Protein AF-A0A0Q6NS24-F1 (afdb_monomer_lite)

pLDDT: me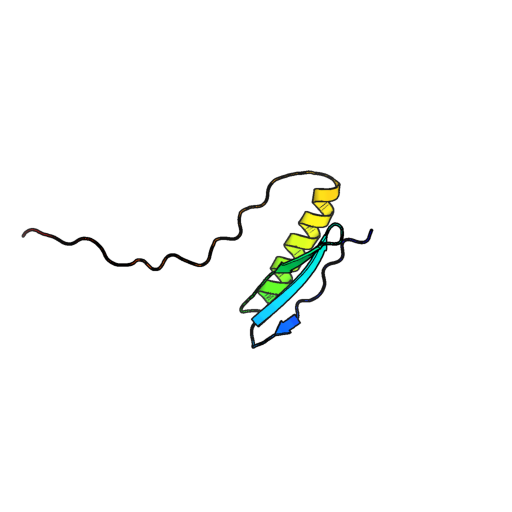an 70.72, std 20.1, range [37.75, 92.69]

Radius of gyration: 19.21 Å; chains: 1; bounding box: 29×30×70 Å

Structure (mmCIF, N/CA/C/O backbone):
data_AF-A0A0Q6NS24-F1
#
_entry.id   AF-A0A0Q6NS24-F1
#
loop_
_atom_site.group_PDB
_atom_site.id
_atom_site.type_symbol
_atom_site.label_atom_id
_atom_site.label_alt_id
_atom_site.label_comp_id
_atom_site.label_asym_id
_atom_site.label_entity_id
_atom_site.label_seq_id
_atom_site.pdbx_PDB_ins_code
_atom_site.Cartn_x
_atom_site.Cartn_y
_atom_site.Cartn_z
_atom_site.occupancy
_atom_site.B_iso_or_equiv
_atom_site.auth_seq_id
_atom_site.auth_comp_id
_atom_site.auth_asym_id
_atom_site.auth_atom_id
_atom_site.pdbx_PDB_model_num
ATOM 1 N N . MET A 1 1 ? -10.099 6.039 15.745 1.00 51.09 1 MET A N 1
ATOM 2 C CA . MET A 1 1 ? -8.945 5.110 15.736 1.00 51.09 1 MET A CA 1
ATOM 3 C C . MET A 1 1 ? -8.133 5.406 14.481 1.00 51.09 1 MET A C 1
ATOM 5 O O . MET A 1 1 ? -8.737 5.762 13.481 1.00 51.09 1 MET A O 1
ATOM 9 N N . THR A 1 2 ? -6.801 5.390 14.550 1.00 53.41 2 THR A N 1
ATOM 10 C CA . THR A 1 2 ? -5.910 5.924 13.502 1.00 53.41 2 THR A CA 1
ATOM 11 C C . THR A 1 2 ? -6.025 5.148 12.184 1.00 53.41 2 THR A C 1
ATOM 13 O O . THR A 1 2 ? -5.571 4.010 12.105 1.00 53.41 2 THR A O 1
ATOM 16 N N . GLN A 1 3 ? -6.581 5.777 11.146 1.00 67.25 3 GLN A N 1
ATOM 17 C CA . GLN A 1 3 ? -6.541 5.295 9.761 1.00 67.25 3 GLN A CA 1
ATOM 18 C C . GLN A 1 3 ? -5.137 5.569 9.202 1.00 67.25 3 GLN A C 1
ATOM 20 O O . GLN A 1 3 ? -4.855 6.669 8.735 1.00 67.25 3 GLN A O 1
ATOM 25 N N . ARG A 1 4 ? -4.212 4.610 9.330 1.00 74.94 4 ARG A N 1
ATOM 26 C CA . ARG A 1 4 ? -2.839 4.731 8.807 1.00 74.94 4 ARG A CA 1
ATOM 27 C C . ARG A 1 4 ? -2.599 3.680 7.732 1.00 74.94 4 ARG A C 1
ATOM 29 O O . ARG A 1 4 ? -2.935 2.512 7.928 1.00 74.94 4 ARG A O 1
ATOM 36 N N . THR A 1 5 ? -2.016 4.100 6.615 1.00 82.81 5 THR A N 1
ATOM 37 C CA . THR A 1 5 ? -1.498 3.195 5.583 1.00 82.81 5 THR A CA 1
ATOM 38 C C . THR A 1 5 ? -0.042 2.826 5.901 1.00 82.81 5 THR A C 1
ATOM 40 O O . THR A 1 5 ? 0.689 3.566 6.567 1.00 82.81 5 THR A O 1
ATOM 43 N N . P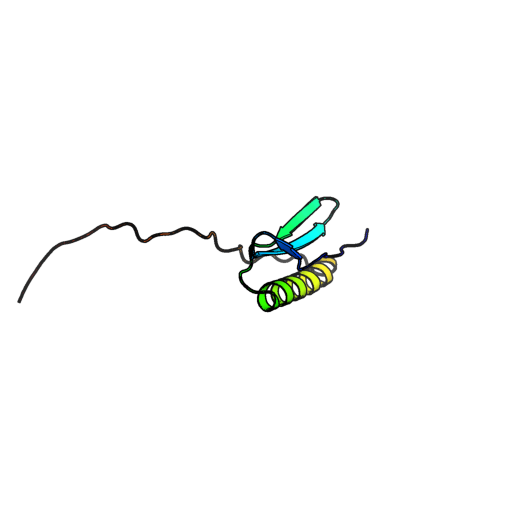HE A 1 6 ? 0.385 1.658 5.437 1.00 86.31 6 PHE A N 1
ATOM 44 C CA . PHE A 1 6 ? 1.684 1.044 5.685 1.00 86.31 6 PHE A CA 1
ATOM 45 C C . PHE A 1 6 ? 2.263 0.537 4.362 1.00 86.31 6 PHE A C 1
ATOM 47 O O . PHE A 1 6 ? 1.533 0.020 3.519 1.00 86.31 6 PHE A O 1
ATOM 54 N N . GLY A 1 7 ? 3.577 0.678 4.184 1.00 85.06 7 GLY A N 1
ATOM 55 C CA . GLY A 1 7 ? 4.258 0.403 2.916 1.00 85.06 7 GLY A CA 1
ATOM 56 C C . GLY A 1 7 ? 4.473 1.663 2.058 1.00 85.06 7 GLY A C 1
ATOM 57 O O . GLY A 1 7 ? 4.310 2.790 2.558 1.00 85.06 7 GLY A O 1
ATOM 58 N N . PRO A 1 8 ? 4.856 1.504 0.777 1.00 85.56 8 PRO A N 1
ATOM 59 C CA . PRO A 1 8 ? 4.878 0.248 0.016 1.00 85.56 8 PRO A CA 1
ATOM 60 C C . PRO A 1 8 ? 6.054 -0.688 0.354 1.00 85.56 8 PRO A C 1
ATOM 62 O O . PRO A 1 8 ? 7.179 -0.240 0.547 1.00 85.56 8 PRO A O 1
ATOM 65 N N . GLU A 1 9 ? 5.781 -1.990 0.414 1.00 89.69 9 GLU A N 1
ATOM 66 C CA . GLU A 1 9 ? 6.733 -3.077 0.668 1.00 89.69 9 GLU A CA 1
ATOM 67 C C . GLU A 1 9 ? 6.884 -3.959 -0.579 1.00 89.69 9 GLU A C 1
ATOM 69 O O . GLU A 1 9 ? 5.909 -4.230 -1.285 1.00 89.69 9 GLU A O 1
ATOM 74 N N . LYS A 1 10 ? 8.110 -4.409 -0.864 1.00 91.12 10 LYS A N 1
ATOM 75 C CA . LYS A 1 10 ? 8.403 -5.284 -2.004 1.00 91.12 10 LYS A CA 1
ATOM 76 C C . LYS A 1 10 ? 8.374 -6.753 -1.575 1.00 91.12 10 LYS A C 1
ATOM 78 O O . LYS A 1 10 ? 9.230 -7.183 -0.807 1.00 91.12 10 LYS A O 1
ATOM 83 N N . ARG A 1 11 ? 7.449 -7.532 -2.138 1.00 91.00 11 ARG A N 1
ATOM 84 C CA . ARG A 1 11 ? 7.301 -8.984 -1.951 1.00 91.00 11 ARG A CA 1
ATOM 85 C C . ARG A 1 11 ? 7.312 -9.665 -3.320 1.00 91.00 11 ARG A C 1
ATOM 87 O O . ARG A 1 11 ? 6.600 -9.240 -4.222 1.00 91.00 11 ARG A O 1
ATOM 94 N N . ASP A 1 12 ? 8.169 -10.667 -3.515 1.00 88.00 12 ASP A N 1
ATOM 95 C CA . ASP A 1 12 ? 8.280 -11.413 -4.786 1.00 88.00 12 ASP A CA 1
ATOM 96 C C . ASP A 1 12 ? 8.440 -10.525 -6.039 1.00 88.00 12 ASP A C 1
ATOM 98 O O . ASP A 1 12 ? 7.867 -10.763 -7.101 1.00 88.00 12 ASP A O 1
ATOM 102 N N . GLY A 1 13 ? 9.205 -9.435 -5.917 1.00 89.75 13 GLY A N 1
ATOM 103 C CA . GLY A 1 13 ? 9.428 -8.497 -7.023 1.00 89.75 13 GLY A CA 1
ATOM 104 C C . GLY A 1 13 ? 8.287 -7.507 -7.272 1.00 89.75 13 GLY A C 1
ATOM 105 O O . GLY A 1 13 ? 8.464 -6.586 -8.065 1.00 89.75 13 GLY A O 1
ATOM 106 N N . ARG A 1 14 ? 7.163 -7.652 -6.571 1.00 92.69 14 ARG A N 1
ATOM 107 C CA . ARG A 1 14 ? 5.966 -6.816 -6.676 1.00 92.69 14 ARG A CA 1
ATOM 108 C C . ARG A 1 14 ? 5.824 -5.936 -5.440 1.00 92.69 14 ARG A C 1
ATOM 110 O O . ARG A 1 14 ? 6.296 -6.279 -4.360 1.00 92.69 14 ARG A O 1
ATOM 117 N N . TRP A 1 15 ? 5.195 -4.785 -5.605 1.00 92.19 15 TRP A N 1
ATOM 118 C CA . TRP A 1 15 ? 4.987 -3.814 -4.540 1.00 92.19 15 TRP A CA 1
ATOM 119 C C . TRP A 1 15 ? 3.568 -3.903 -4.000 1.00 92.19 15 TRP A C 1
ATOM 121 O O . TRP A 1 15 ? 2.611 -3.977 -4.769 1.00 92.19 15 TRP A O 1
ATOM 131 N N . TYR A 1 16 ? 3.444 -3.865 -2.682 1.00 91.38 16 TYR A N 1
ATOM 132 C CA . TYR A 1 16 ? 2.182 -3.962 -1.962 1.00 91.38 16 TYR A CA 1
ATOM 133 C C . TYR A 1 16 ? 2.134 -2.896 -0.879 1.00 91.38 16 TYR A C 1
ATOM 135 O O . TYR A 1 16 ? 3.164 -2.486 -0.348 1.00 91.38 16 TYR A O 1
ATOM 143 N N . PHE A 1 17 ? 0.943 -2.450 -0.518 1.00 91.62 17 PHE A N 1
ATOM 144 C CA . PHE A 1 17 ? 0.735 -1.635 0.670 1.00 91.62 17 PHE A CA 1
ATOM 145 C C . PHE A 1 17 ? -0.582 -2.031 1.326 1.00 91.6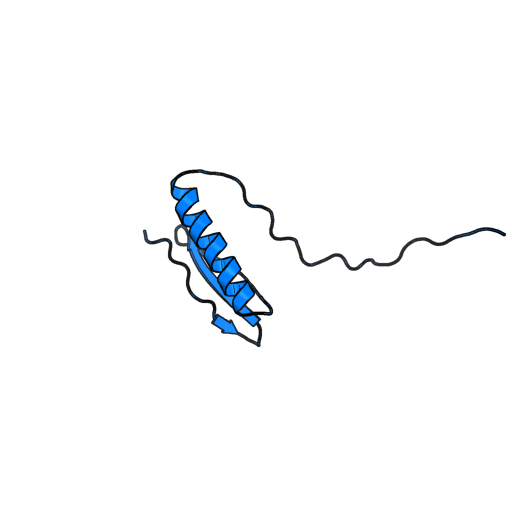2 17 PHE A C 1
ATOM 147 O O . PHE A 1 17 ? -1.456 -2.606 0.683 1.00 91.62 17 PHE A O 1
ATOM 154 N N . TYR A 1 18 ? -0.729 -1.741 2.612 1.00 89.81 18 TYR A N 1
ATOM 155 C CA . TYR A 1 18 ? -1.936 -2.085 3.355 1.00 89.81 18 TYR A CA 1
ATOM 156 C C . TYR A 1 18 ? -2.361 -0.953 4.281 1.00 89.81 18 TYR A C 1
ATOM 158 O O . TYR A 1 18 ? -1.561 -0.096 4.650 1.00 89.81 18 TYR A O 1
ATOM 166 N N . ALA A 1 19 ? -3.624 -0.935 4.679 1.00 88.12 19 ALA A N 1
ATOM 167 C CA . ALA A 1 19 ? -4.141 -0.010 5.680 1.00 88.12 19 ALA A CA 1
ATOM 168 C C . ALA A 1 19 ? -5.099 -0.724 6.618 1.00 88.12 19 ALA A C 1
ATOM 170 O O . ALA A 1 19 ? -5.722 -1.714 6.244 1.00 88.12 19 ALA A O 1
ATOM 171 N N . TYR A 1 20 ? -5.236 -0.184 7.824 1.00 85.56 20 TYR A N 1
ATOM 172 C CA . TYR A 1 20 ? -6.278 -0.605 8.751 1.00 85.56 20 TYR A CA 1
ATOM 173 C C . TYR A 1 20 ? -7.444 0.377 8.677 1.00 85.56 20 TYR A C 1
ATOM 175 O O . TYR A 1 20 ? -7.323 1.531 9.095 1.00 85.56 20 TYR A O 1
ATOM 183 N N . LEU A 1 21 ? -8.563 -0.094 8.133 1.00 82.69 21 LEU A N 1
ATOM 184 C CA . LEU A 1 21 ? -9.818 0.636 7.997 1.00 82.69 21 LEU A CA 1
ATOM 185 C C . LEU A 1 21 ? -10.859 -0.040 8.881 1.00 82.69 21 LEU A C 1
ATOM 187 O O . LEU A 1 21 ? -11.166 -1.205 8.669 1.00 82.69 21 LEU A O 1
ATOM 191 N N . ASP A 1 22 ? -11.364 0.667 9.891 1.00 78.19 22 ASP A N 1
ATOM 192 C CA . ASP A 1 22 ? -12.384 0.141 10.815 1.00 78.19 22 ASP A CA 1
ATOM 193 C C . ASP A 1 22 ? -12.005 -1.205 11.481 1.00 78.19 22 ASP A C 1
ATOM 195 O O . ASP A 1 22 ? -12.832 -2.068 11.746 1.00 78.19 22 ASP A O 1
ATOM 199 N N . GLY A 1 23 ? -10.707 -1.421 11.723 1.00 82.44 23 GLY A N 1
ATOM 200 C CA . GLY A 1 23 ? -10.190 -2.687 12.261 1.00 82.44 23 GLY A CA 1
ATOM 201 C C . GLY A 1 23 ? -10.004 -3.799 11.222 1.00 82.44 23 G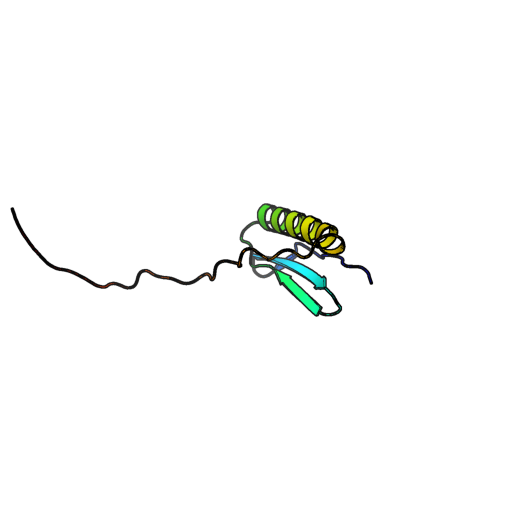LY A C 1
ATOM 202 O O . GLY A 1 23 ? -9.420 -4.830 11.548 1.00 82.44 23 GLY A O 1
ATOM 203 N N . GLN A 1 24 ? -10.406 -3.581 9.968 1.00 84.00 24 GLN A N 1
ATOM 204 C CA . GLN A 1 24 ? -10.122 -4.468 8.845 1.00 84.00 24 GLN A CA 1
ATOM 205 C C . GLN A 1 24 ? -8.818 -4.065 8.151 1.00 84.00 24 GLN A C 1
ATOM 207 O O . GLN A 1 24 ? -8.615 -2.904 7.791 1.00 84.00 24 GLN A O 1
ATOM 212 N N . GLN A 1 25 ? -7.932 -5.034 7.926 1.00 87.12 25 GLN A N 1
ATOM 213 C CA . GLN A 1 25 ? -6.769 -4.834 7.069 1.00 87.12 25 GLN A CA 1
ATOM 214 C C . GLN A 1 25 ? -7.202 -4.929 5.604 1.00 87.12 25 GLN A C 1
ATOM 216 O O . GLN A 1 25 ? -7.768 -5.936 5.184 1.00 87.12 25 GLN A O 1
ATOM 221 N N . VAL A 1 26 ? -6.928 -3.884 4.831 1.00 87.56 26 VAL A N 1
ATOM 222 C CA . VAL A 1 26 ? -7.110 -3.870 3.379 1.00 87.56 26 VAL A CA 1
ATOM 223 C C . VAL A 1 26 ? -5.733 -3.820 2.736 1.00 87.56 26 VAL A C 1
ATOM 225 O O . VAL A 1 26 ? -4.909 -2.991 3.118 1.00 87.56 26 VAL A O 1
ATOM 228 N N . GLU A 1 27 ? -5.482 -4.725 1.795 1.00 91.25 27 GLU A N 1
ATOM 229 C CA . GLU A 1 27 ? -4.239 -4.815 1.029 1.00 91.25 27 GLU A CA 1
ATOM 230 C C . GLU A 1 27 ? -4.481 -4.340 -0.408 1.00 91.25 27 GLU A C 1
ATOM 232 O O . GLU A 1 27 ? -5.491 -4.683 -1.024 1.00 91.25 27 GLU A O 1
ATOM 237 N N . TRP A 1 28 ? -3.538 -3.565 -0.941 1.00 89.81 28 TRP A N 1
ATOM 238 C CA . TRP A 1 28 ? -3.516 -3.125 -2.329 1.00 89.81 28 TRP A CA 1
ATOM 239 C C . TRP A 1 28 ? -2.205 -3.518 -2.999 1.00 89.81 28 TRP A C 1
ATOM 241 O O . TRP A 1 28 ? -1.108 -3.334 -2.465 1.00 89.81 28 TRP A O 1
ATOM 251 N N . GLY A 1 29 ? -2.344 -4.033 -4.212 1.00 91.12 29 GLY A N 1
ATOM 252 C CA . GLY A 1 29 ? -1.275 -4.597 -5.018 1.00 91.12 29 GLY A CA 1
ATOM 253 C C . GLY A 1 29 ? -1.777 -5.849 -5.738 1.00 91.12 29 GLY A C 1
ATOM 254 O O . GLY A 1 29 ? -2.961 -6.178 -5.649 1.00 91.12 29 GLY A O 1
ATOM 255 N N . PRO A 1 30 ? -0.900 -6.564 -6.452 1.00 92.19 30 PRO A N 1
ATOM 256 C CA . PRO A 1 30 ? 0.502 -6.236 -6.709 1.00 92.19 30 PRO A CA 1
ATOM 257 C C . PRO A 1 30 ? 0.701 -5.075 -7.689 1.00 92.19 30 PRO A C 1
ATOM 259 O O . PRO A 1 30 ? 0.071 -5.031 -8.741 1.00 92.19 30 PRO A O 1
ATOM 262 N N . TYR A 1 31 ? 1.672 -4.206 -7.410 1.00 90.50 31 TYR A N 1
ATOM 263 C CA . TYR A 1 31 ? 2.150 -3.188 -8.348 1.00 90.50 31 TYR A CA 1
ATOM 264 C C . TYR A 1 31 ? 3.526 -3.547 -8.911 1.00 90.50 31 TYR A C 1
ATOM 266 O O . TYR A 1 31 ? 4.405 -4.029 -8.196 1.00 90.50 31 TYR A O 1
ATOM 274 N N . SER A 1 32 ? 3.739 -3.268 -10.197 1.00 86.88 32 SER A N 1
ATOM 275 C CA . SER A 1 32 ? 5.009 -3.558 -10.880 1.00 86.88 32 SER A CA 1
ATOM 276 C C . SER A 1 32 ? 6.136 -2.580 -10.519 1.00 86.88 32 SER A C 1
ATOM 278 O O . SER A 1 32 ? 7.306 -2.936 -10.634 1.00 86.88 32 SER A O 1
ATOM 280 N N . SER A 1 33 ? 5.800 -1.375 -10.043 1.00 89.75 33 SER A N 1
ATOM 281 C CA . SER A 1 33 ? 6.764 -0.302 -9.761 1.00 89.75 33 SER A CA 1
ATOM 282 C C . SER A 1 33 ? 6.509 0.363 -8.411 1.00 89.75 33 SER A C 1
ATOM 284 O O . SER A 1 33 ? 5.360 0.589 -8.029 1.00 89.75 33 SER A O 1
ATOM 286 N N . GLU A 1 34 ? 7.593 0.743 -7.727 1.00 90.12 34 GLU A N 1
ATOM 287 C CA . GLU A 1 34 ? 7.539 1.435 -6.431 1.00 90.12 34 GLU A CA 1
ATOM 288 C C . GLU A 1 34 ? 6.808 2.775 -6.545 1.00 90.12 34 GLU A C 1
ATOM 290 O O . GLU A 1 34 ? 5.958 3.091 -5.719 1.00 90.12 34 GLU A O 1
ATOM 295 N N . GLU A 1 35 ? 7.103 3.545 -7.596 1.00 90.44 35 GLU A N 1
ATOM 296 C CA . GLU A 1 35 ? 6.484 4.850 -7.859 1.00 90.44 35 GLU A CA 1
ATOM 297 C C . GLU A 1 35 ? 4.966 4.737 -8.019 1.00 90.44 35 GLU A C 1
ATOM 299 O O . GLU A 1 35 ? 4.221 5.563 -7.495 1.00 90.44 35 GLU A O 1
ATOM 304 N N . PHE A 1 36 ? 4.500 3.666 -8.668 1.00 88.06 36 PHE A N 1
ATOM 305 C CA . PHE A 1 36 ? 3.074 3.409 -8.848 1.00 88.06 36 PHE A CA 1
ATOM 306 C C . PHE A 1 36 ? 2.403 3.042 -7.521 1.00 88.06 36 PHE A C 1
ATOM 308 O O . PHE A 1 36 ? 1.335 3.559 -7.206 1.00 88.06 36 PHE A O 1
ATOM 315 N N . ALA A 1 37 ? 3.059 2.211 -6.702 1.00 89.44 37 ALA A N 1
ATOM 316 C CA . ALA A 1 37 ? 2.574 1.869 -5.367 1.00 89.44 37 ALA A CA 1
ATOM 317 C C . ALA A 1 37 ? 2.546 3.094 -4.432 1.00 89.44 37 ALA A C 1
ATOM 319 O O . ALA A 1 37 ? 1.593 3.264 -3.676 1.00 89.44 37 ALA A O 1
ATOM 320 N N . LYS A 1 38 ? 3.550 3.980 -4.514 1.00 89.00 38 LYS A N 1
ATOM 321 C CA . LYS A 1 38 ? 3.588 5.258 -3.783 1.00 89.00 38 LYS A CA 1
ATOM 322 C C . LYS A 1 38 ? 2.459 6.194 -4.217 1.00 89.00 38 LYS A C 1
ATOM 324 O O . LYS A 1 38 ? 1.779 6.741 -3.356 1.00 89.00 38 LYS A O 1
ATOM 329 N N . GLY A 1 39 ? 2.233 6.348 -5.523 1.00 90.50 39 GLY A N 1
ATOM 330 C CA . GLY A 1 39 ? 1.146 7.176 -6.054 1.00 90.50 39 GLY A CA 1
ATOM 331 C C . GLY A 1 39 ? -0.241 6.647 -5.679 1.00 90.50 39 GLY A C 1
ATOM 332 O O . GLY A 1 39 ? -1.101 7.413 -5.251 1.00 90.50 39 GLY A O 1
ATOM 333 N N . ALA A 1 40 ? -0.445 5.329 -5.767 1.00 87.62 40 ALA A N 1
ATOM 334 C CA . ALA A 1 40 ? -1.683 4.681 -5.340 1.00 87.62 40 ALA A CA 1
ATOM 335 C C . ALA A 1 40 ? -1.925 4.852 -3.833 1.00 87.62 40 ALA A C 1
ATOM 337 O O . ALA A 1 40 ? -3.042 5.167 -3.424 1.00 87.62 40 ALA A O 1
ATOM 338 N N . LYS A 1 41 ? -0.877 4.709 -3.015 1.00 88.19 41 LYS A N 1
ATOM 339 C CA . LYS A 1 41 ? -0.947 4.965 -1.577 1.00 88.19 41 LYS A CA 1
ATOM 340 C C . LYS A 1 41 ? -1.352 6.415 -1.285 1.00 88.19 41 LYS A C 1
ATOM 342 O O . LYS A 1 41 ? -2.314 6.600 -0.551 1.00 88.19 41 LYS A O 1
ATOM 347 N N . ASP A 1 42 ? -0.707 7.414 -1.898 1.00 88.00 42 ASP A N 1
ATOM 348 C CA . ASP A 1 42 ? -1.048 8.838 -1.695 1.00 88.00 42 ASP A CA 1
ATOM 349 C C . ASP A 1 42 ? -2.512 9.125 -2.064 1.00 88.00 42 ASP A C 1
ATOM 351 O O . ASP A 1 42 ? -3.242 9.738 -1.288 1.00 88.00 42 ASP A O 1
ATOM 355 N N . ALA A 1 43 ? -2.986 8.604 -3.201 1.00 87.00 43 ALA A N 1
ATOM 356 C CA . ALA A 1 43 ? -4.376 8.762 -3.624 1.00 87.00 43 ALA A CA 1
ATOM 357 C C . ALA A 1 43 ? -5.373 8.150 -2.623 1.00 87.00 43 ALA A C 1
ATOM 359 O O . ALA A 1 43 ? -6.419 8.741 -2.347 1.00 87.00 43 ALA A O 1
ATOM 360 N N . ILE A 1 44 ? -5.049 6.986 -2.051 1.00 84.81 44 ILE A N 1
ATOM 361 C CA . ILE A 1 44 ? -5.875 6.345 -1.023 1.00 84.81 44 ILE A CA 1
ATOM 362 C C . ILE A 1 44 ? -5.791 7.101 0.305 1.00 84.81 44 ILE A C 1
ATOM 364 O O . ILE A 1 44 ? -6.820 7.285 0.942 1.00 84.81 44 ILE A O 1
ATOM 368 N N . GLU A 1 45 ? -4.623 7.597 0.715 1.00 84.56 45 GLU A N 1
ATOM 369 C CA . GLU A 1 45 ? -4.476 8.423 1.921 1.00 84.56 45 GLU A CA 1
ATOM 370 C C . GLU A 1 45 ? -5.300 9.712 1.829 1.00 84.56 45 GLU A C 1
ATOM 372 O O . GLU A 1 45 ? -6.012 10.049 2.776 1.00 84.56 45 GLU A O 1
ATOM 377 N N . ARG A 1 46 ? -5.277 10.387 0.672 1.00 83.94 46 ARG A N 1
ATOM 378 C CA . ARG A 1 46 ? -6.129 11.552 0.387 1.00 83.94 46 ARG A CA 1
ATOM 379 C C . ARG A 1 46 ? -7.603 11.198 0.487 1.00 83.94 46 ARG A C 1
ATOM 381 O O . ARG A 1 46 ? -8.341 11.849 1.218 1.00 83.94 46 ARG A O 1
ATOM 388 N N . ARG A 1 47 ? -8.011 10.114 -0.178 1.00 77.12 47 ARG A N 1
ATOM 389 C CA . ARG A 1 47 ? -9.394 9.639 -0.151 1.00 77.12 47 ARG A CA 1
ATOM 390 C C . ARG A 1 47 ? -9.851 9.261 1.255 1.00 77.12 47 ARG A C 1
ATOM 392 O O . ARG A 1 47 ? -10.973 9.572 1.614 1.00 77.12 47 ARG A O 1
ATOM 399 N N . LEU A 1 48 ? -9.017 8.599 2.050 1.00 77.00 48 LEU A N 1
ATOM 400 C CA . LEU A 1 48 ? -9.342 8.218 3.427 1.00 77.00 48 LEU A CA 1
ATOM 401 C C . LEU A 1 48 ? -9.439 9.437 4.348 1.00 77.00 48 LEU A C 1
ATOM 403 O O . LEU A 1 48 ? -10.287 9.462 5.237 1.00 77.00 48 LEU A O 1
ATOM 407 N N . GLY A 1 49 ? -8.601 10.450 4.116 1.00 69.31 49 GLY A N 1
ATOM 408 C CA . GLY A 1 49 ? -8.707 11.747 4.779 1.00 69.31 49 GLY A CA 1
ATOM 409 C C . GLY A 1 49 ? -9.970 12.518 4.379 1.00 69.31 49 GLY A C 1
ATOM 410 O O . GLY A 1 49 ? -10.579 13.166 5.228 1.00 69.31 49 GLY A O 1
ATOM 411 N N . GLU A 1 50 ? -10.393 12.417 3.115 1.00 64.94 50 GLU A N 1
ATOM 412 C CA . GLU A 1 50 ? -11.599 13.065 2.584 1.00 64.94 50 GLU A CA 1
ATOM 413 C C . GLU A 1 50 ? -12.901 12.300 2.884 1.00 64.94 50 GLU A C 1
ATOM 415 O O . GLU A 1 50 ? -13.914 12.941 3.133 1.00 64.94 50 GLU A O 1
ATOM 420 N N . GLU A 1 51 ? -12.916 10.963 2.950 1.00 52.81 51 GLU A N 1
ATOM 421 C CA . GLU A 1 51 ? -14.103 10.158 3.311 1.00 52.81 51 GLU A CA 1
ATOM 422 C C . GLU A 1 51 ? -14.497 10.301 4.786 1.00 52.81 51 GLU A C 1
ATOM 424 O O . GLU A 1 51 ? -15.640 10.027 5.145 1.00 52.81 51 GLU A O 1
ATOM 429 N N . HIS A 1 52 ? -13.611 10.823 5.641 1.00 49.97 52 HIS A N 1
ATOM 430 C CA . HIS A 1 52 ? -14.026 11.322 6.955 1.00 49.97 52 HIS A CA 1
ATOM 431 C C . HIS A 1 52 ? -14.913 12.587 6.853 1.00 49.97 52 HIS A C 1
ATOM 433 O O . HIS A 1 52 ? -15.546 12.970 7.833 1.00 49.97 52 HIS A O 1
ATOM 439 N N . GLN A 1 53 ? -14.983 13.235 5.682 1.00 46.03 53 GLN A N 1
ATOM 440 C CA . GLN A 1 53 ? -15.859 14.379 5.394 1.00 46.03 53 GLN A CA 1
ATOM 441 C C . GLN A 1 53 ? -16.897 14.148 4.282 1.00 46.03 53 GLN A C 1
ATOM 443 O O . GLN A 1 53 ? -17.901 14.858 4.264 1.00 46.03 53 GLN A O 1
ATOM 448 N N . ALA A 1 54 ? -16.721 13.188 3.374 1.00 43.44 54 ALA A N 1
ATOM 449 C CA . ALA A 1 54 ? -17.643 12.985 2.258 1.00 43.44 54 ALA A CA 1
ATOM 450 C C . ALA A 1 54 ? -17.715 11.514 1.828 1.00 43.44 54 ALA A C 1
ATOM 452 O O . ALA A 1 54 ? -16.854 11.024 1.105 1.00 43.44 54 ALA A O 1
ATOM 453 N N . SER A 1 55 ? -18.779 10.816 2.225 1.00 46.59 55 SER A N 1
ATOM 454 C CA . SER A 1 55 ? -19.176 9.539 1.627 1.00 46.59 55 SER A CA 1
ATOM 455 C C . SER A 1 55 ? -19.356 9.693 0.109 1.00 46.59 55 SER A C 1
ATOM 457 O O . SER A 1 55 ? -20.309 10.339 -0.327 1.00 46.59 55 SER A O 1
ATOM 459 N N . ALA A 1 56 ? -18.475 9.107 -0.710 1.00 39.91 56 ALA A N 1
ATOM 460 C CA . ALA A 1 56 ? -18.671 9.032 -2.163 1.00 39.91 56 ALA A CA 1
ATOM 461 C C . ALA A 1 56 ? -17.925 7.840 -2.813 1.00 39.91 56 ALA A C 1
ATOM 463 O O . ALA A 1 56 ? -16.793 7.525 -2.434 1.00 39.91 56 ALA A O 1
ATOM 464 N N . PRO A 1 57 ? -18.547 7.165 -3.805 1.00 48.38 57 PRO A N 1
ATOM 465 C CA . PRO A 1 57 ? -18.250 5.786 -4.209 1.00 48.38 57 PRO A CA 1
ATOM 466 C C . PRO A 1 57 ? -16.908 5.604 -4.934 1.00 48.38 57 PRO A C 1
ATOM 468 O O . PRO A 1 57 ? -16.370 6.506 -5.580 1.00 48.38 57 PRO A O 1
ATOM 471 N N . GLN A 1 58 ? -16.320 4.417 -4.780 1.00 43.50 58 GLN A N 1
ATOM 472 C CA . GLN A 1 58 ? -15.032 4.020 -5.360 1.00 43.50 58 GLN A CA 1
ATOM 473 C C . GLN A 1 58 ? -15.149 3.786 -6.872 1.00 43.50 58 GLN A C 1
ATOM 475 O O . GLN A 1 58 ? -16.095 3.118 -7.288 1.00 43.50 58 GLN A O 1
ATOM 480 N N . PRO A 1 59 ? -14.207 4.263 -7.715 1.00 45.47 59 PRO A N 1
ATOM 481 C CA . PRO A 1 59 ? -14.056 3.674 -9.032 1.00 45.47 59 PRO A CA 1
ATOM 482 C C . PRO A 1 59 ? -13.518 2.258 -8.812 1.00 45.47 59 PRO A C 1
ATOM 484 O O . PRO A 1 59 ? -12.496 2.065 -8.151 1.00 45.47 59 PRO A O 1
ATOM 487 N N . ALA A 1 60 ? -14.277 1.277 -9.296 1.00 43.81 60 ALA A N 1
ATOM 488 C CA . ALA A 1 60 ? -13.948 -0.134 -9.234 1.00 43.81 60 ALA A CA 1
ATOM 489 C C . ALA A 1 60 ? -12.499 -0.364 -9.683 1.00 43.81 60 ALA A C 1
ATOM 491 O O . ALA A 1 60 ? -12.097 0.073 -10.763 1.00 43.81 60 ALA A O 1
ATOM 492 N N . ALA A 1 61 ? -11.722 -1.061 -8.852 1.00 47.66 61 ALA A N 1
ATOM 493 C CA . ALA A 1 61 ? -10.502 -1.698 -9.314 1.00 47.66 61 ALA A CA 1
ATOM 494 C C . ALA A 1 61 ? -10.885 -2.580 -10.508 1.00 47.66 61 ALA A C 1
ATOM 496 O O . ALA A 1 61 ? -11.727 -3.469 -10.376 1.00 47.66 61 ALA A O 1
ATOM 497 N N . ALA A 1 62 ? -10.331 -2.272 -11.681 1.00 37.75 62 ALA A N 1
ATOM 498 C CA . ALA A 1 62 ? -10.564 -3.058 -12.878 1.00 37.75 62 ALA A CA 1
ATOM 499 C C . ALA A 1 62 ? -10.179 -4.518 -12.582 1.00 37.75 62 ALA A C 1
ATOM 501 O O . ALA A 1 62 ? -9.052 -4.755 -12.130 1.00 37.75 62 ALA A O 1
ATOM 502 N N . PRO A 1 63 ? -11.075 -5.495 -12.800 1.00 45.34 63 PRO A N 1
ATOM 503 C CA . PRO A 1 63 ? -10.670 -6.885 -12.761 1.00 45.34 63 PRO A CA 1
ATOM 504 C C . PRO A 1 63 ? -9.651 -7.095 -13.884 1.00 45.34 63 PRO A C 1
ATOM 506 O O . PRO A 1 63 ? -9.917 -6.824 -15.053 1.00 45.34 63 PRO A O 1
ATOM 509 N N . ALA A 1 64 ? -8.453 -7.542 -13.517 1.00 53.25 64 ALA A N 1
ATOM 510 C CA . ALA A 1 64 ? -7.535 -8.143 -14.466 1.00 53.25 64 ALA A CA 1
ATOM 511 C C . ALA A 1 64 ? -8.175 -9.450 -14.953 1.00 53.25 64 ALA A C 1
ATOM 513 O O . ALA A 1 64 ? -8.240 -10.417 -14.197 1.00 53.25 64 ALA A O 1
ATOM 514 N N . GLY A 1 65 ? -8.678 -9.456 -16.185 1.00 48.38 65 GLY A N 1
ATOM 515 C CA . GLY A 1 65 ? -9.224 -10.652 -16.817 1.00 48.38 65 GLY A 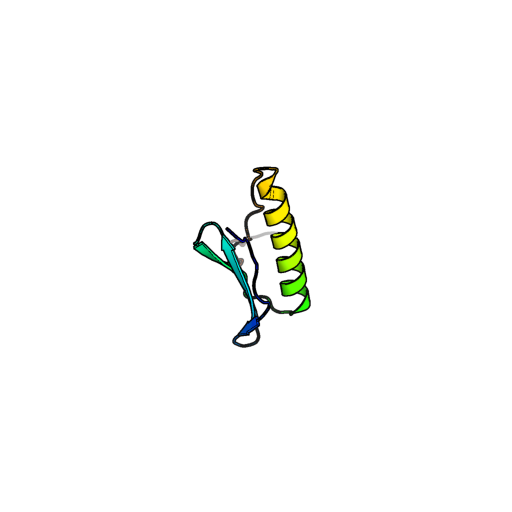CA 1
ATOM 516 C C . GLY A 1 65 ? -10.225 -10.321 -17.912 1.00 48.38 65 GLY A C 1
ATOM 517 O O . GLY A 1 65 ? -11.412 -10.247 -17.632 1.00 48.38 65 GLY A O 1
ATOM 518 N N . ASP A 1 66 ? -9.727 -10.138 -19.133 1.00 42.84 66 ASP A N 1
ATOM 519 C CA . ASP A 1 66 ? -10.414 -10.606 -20.340 1.00 42.84 66 ASP A CA 1
ATOM 520 C C . ASP A 1 66 ? -9.353 -10.772 -21.441 1.00 42.84 66 ASP A C 1
ATOM 522 O O . ASP A 1 66 ? -8.898 -9.820 -22.079 1.00 42.84 66 ASP A O 1
ATOM 526 N N . GLU A 1 67 ? -8.843 -11.997 -21.562 1.00 47.50 67 GLU A N 1
ATOM 527 C CA . GLU A 1 67 ? -8.224 -12.473 -22.797 1.00 47.50 67 GLU A CA 1
ATOM 528 C C . GLU A 1 67 ? -9.279 -12.348 -23.907 1.00 47.50 67 GLU A C 1
ATOM 530 O O . GLU A 1 67 ? -10.387 -12.844 -23.698 1.00 47.50 67 GLU A O 1
ATOM 535 N N . PRO A 1 68 ? -9.004 -11.771 -25.092 1.00 44.81 68 PRO A N 1
ATOM 536 C CA . PRO A 1 68 ? -9.922 -11.949 -26.202 1.00 44.81 68 PRO A CA 1
ATOM 537 C C . PRO A 1 68 ? -9.728 -13.377 -26.719 1.00 44.81 68 PRO A C 1
ATOM 539 O O . PRO A 1 68 ? -8.918 -13.635 -27.611 1.00 44.81 68 PRO A O 1
ATOM 542 N N . ALA A 1 69 ? -10.444 -14.321 -26.110 1.00 45.88 69 ALA A N 1
ATOM 543 C CA . ALA A 1 69 ? -10.702 -15.614 -26.711 1.00 45.88 69 ALA A CA 1
ATOM 544 C C . ALA A 1 69 ? -11.447 -15.391 -28.035 1.00 45.88 69 ALA A C 1
ATOM 546 O O . ALA A 1 69 ? -12.411 -14.629 -28.116 1.00 45.88 69 ALA A O 1
ATOM 547 N N . GLU A 1 70 ? -10.941 -16.050 -29.073 1.00 51.78 70 GLU A N 1
ATOM 548 C CA . GLU A 1 70 ? -11.505 -16.156 -30.413 1.00 51.78 70 GLU A CA 1
ATOM 549 C C . GLU A 1 70 ? -13.033 -16.287 -30.425 1.00 51.78 70 GLU A C 1
ATOM 551 O O . GLU A 1 70 ? -13.576 -17.124 -29.707 1.00 51.78 70 GLU A O 1
ATOM 556 N N . GLN A 1 71 ? -13.699 -15.571 -31.341 1.00 46.41 71 GLN A N 1
ATOM 557 C CA . GLN A 1 71 ? -14.829 -16.109 -32.110 1.00 46.41 71 GLN A CA 1
ATOM 558 C C . GLN A 1 71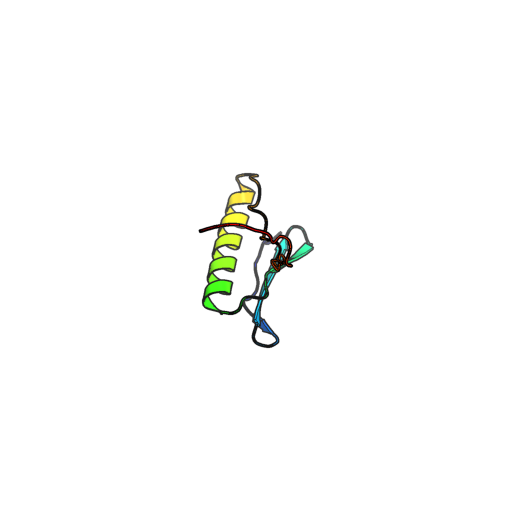 ? -15.252 -15.172 -33.256 1.00 46.41 71 GLN A C 1
ATOM 560 O O . GLN A 1 71 ? -15.739 -14.070 -33.021 1.00 46.41 71 GLN A O 1
ATOM 565 N N . GLY A 1 72 ? -15.133 -15.663 -34.501 1.00 38.12 72 GLY A N 1
ATOM 566 C CA . GLY A 1 72 ? -15.991 -15.236 -35.617 1.00 38.12 72 GLY A CA 1
ATOM 567 C C . GLY A 1 72 ? -15.306 -14.824 -36.930 1.00 38.12 72 GLY A C 1
ATOM 568 O O . GLY A 1 72 ? -15.278 -13.647 -37.262 1.00 38.12 72 GLY A O 1
ATOM 569 N N . ALA A 1 73 ? -14.849 -15.789 -37.734 1.00 47.72 73 ALA A N 1
ATOM 570 C CA . ALA A 1 73 ? -14.945 -15.696 -39.207 1.00 47.72 73 ALA A CA 1
ATOM 571 C C . ALA A 1 73 ? -16.433 -15.919 -39.618 1.00 47.72 73 ALA A C 1
ATOM 573 O O . ALA A 1 73 ? -17.131 -16.514 -38.789 1.00 47.72 73 ALA A O 1
ATOM 574 N N . PRO A 1 74 ? -16.955 -15.563 -40.829 1.00 53.78 74 PRO A N 1
ATOM 575 C CA . PRO A 1 74 ? -16.249 -15.535 -42.128 1.00 53.78 74 PRO A CA 1
ATOM 576 C C . PRO A 1 74 ? -16.696 -14.473 -43.191 1.00 53.78 74 PRO A C 1
ATOM 578 O O . PRO A 1 74 ? -17.714 -13.815 -43.025 1.00 53.78 74 PRO A O 1
ATOM 581 N N . ALA A 1 75 ? -15.958 -14.445 -44.324 1.00 44.16 75 ALA A N 1
ATOM 582 C CA . ALA A 1 75 ? -16.381 -14.112 -45.714 1.00 44.16 75 ALA A CA 1
ATOM 583 C C . ALA A 1 75 ? -16.743 -12.620 -46.032 1.00 44.16 75 ALA A C 1
ATOM 585 O O . ALA A 1 75 ? -17.198 -11.910 -45.152 1.00 44.16 75 ALA A O 1
ATOM 586 N N . GLU A 1 76 ? -16.549 -11.987 -47.203 1.00 44.38 76 GLU A N 1
ATOM 587 C CA . GLU A 1 76 ? -16.337 -12.330 -48.626 1.00 44.38 76 GLU A CA 1
ATOM 588 C C . GLU A 1 76 ? -15.706 -11.120 -49.372 1.00 44.38 76 GLU A C 1
ATOM 590 O O . GLU A 1 76 ? -15.837 -10.004 -48.879 1.00 44.38 76 GLU A O 1
ATOM 595 N N . GLY A 1 77 ? -15.116 -11.370 -50.560 1.00 47.44 77 GLY A N 1
ATOM 596 C CA . GLY A 1 77 ? -15.031 -10.509 -51.774 1.00 47.44 77 GLY A CA 1
ATOM 597 C C . GLY A 1 77 ? -14.425 -9.096 -51.671 1.00 47.44 77 GLY A C 1
ATOM 598 O O . GLY A 1 77 ? -14.729 -8.338 -50.766 1.00 47.44 77 GLY A O 1
ATOM 599 N N . GLU A 1 78 ? -13.577 -8.614 -52.576 1.00 38.31 78 GLU A N 1
ATOM 600 C CA . GLU A 1 78 ? -13.318 -8.903 -53.995 1.00 38.31 78 GLU A CA 1
ATOM 601 C C . GLU A 1 78 ? -11.889 -8.434 -54.336 1.00 38.31 78 GLU A C 1
ATOM 603 O O . GLU A 1 78 ? -11.420 -7.462 -53.692 1.00 38.31 78 GLU A O 1
#

Foldseek 3Di:
DDFDKADQDADPQFTKIWTQDPNDIDIDDRHNDRVVRVVVRVVVVVVVVCVVPDDDDDDDDDPPDDDPDDDDDDDDDD

Secondary structure (DSSP, 8-state):
----EEEEEEETTEEEEEEEETTEEEEEEEES-HHHHHHHHHHHHHHHHHHTT---PPPPPPPS--------------

Sequence (78 aa):
MTQRTFGPEKRDGRWYFYAYLDGQQVEWGPYSSEEFAKGAKDAIERRLGEEHQASAPQPAAAPAGDEPAEQGAPAEGE